Protein AF-A0A5B0M3D1-F1 (afdb_monomer_lite)

Structure (mmCIF, N/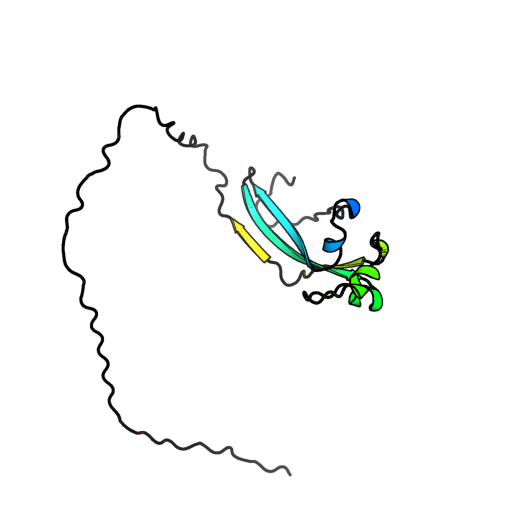CA/C/O backbone):
data_AF-A0A5B0M3D1-F1
#
_entry.id   AF-A0A5B0M3D1-F1
#
loop_
_atom_site.group_PDB
_atom_site.id
_atom_site.type_symbol
_atom_site.label_atom_id
_atom_site.label_alt_id
_atom_site.label_comp_id
_atom_site.label_asym_id
_atom_site.label_entity_id
_atom_site.label_seq_id
_atom_site.pdbx_PDB_ins_code
_atom_site.Cartn_x
_atom_site.Cartn_y
_atom_site.Cartn_z
_atom_site.occupancy
_atom_site.B_iso_or_equiv
_atom_site.auth_seq_id
_atom_site.auth_comp_id
_atom_site.auth_asym_id
_atom_site.auth_atom_id
_atom_site.pdbx_PDB_model_num
ATOM 1 N N . MET A 1 1 ? -17.789 -4.634 7.340 1.00 78.12 1 MET A N 1
ATOM 2 C CA . MET A 1 1 ? -18.117 -4.300 8.746 1.00 78.12 1 MET A CA 1
ATOM 3 C C . MET A 1 1 ? -18.141 -5.600 9.530 1.00 78.12 1 MET A C 1
ATOM 5 O O . MET A 1 1 ? -18.732 -6.548 9.032 1.00 78.12 1 MET A O 1
ATOM 9 N N . VAL A 1 2 ? -17.479 -5.670 10.686 1.00 81.88 2 VAL A N 1
ATOM 10 C CA . VAL A 1 2 ? -17.463 -6.872 11.539 1.00 81.88 2 VAL A CA 1
ATOM 11 C C . VAL A 1 2 ? -18.156 -6.514 12.851 1.00 81.88 2 VAL A C 1
ATOM 13 O O . VAL A 1 2 ? -17.705 -5.607 13.546 1.00 81.88 2 VAL A O 1
ATOM 16 N N . GLY A 1 3 ? -19.273 -7.166 13.166 1.00 80.94 3 GLY A N 1
ATOM 17 C CA . GLY A 1 3 ? -20.007 -6.922 14.406 1.00 80.94 3 GLY A CA 1
ATOM 18 C C . GLY A 1 3 ? -21.235 -7.827 14.549 1.00 80.94 3 GLY A C 1
ATOM 19 O O . GLY A 1 3 ? -21.822 -8.181 13.525 1.00 80.94 3 GLY A O 1
ATOM 20 N N . PRO A 1 4 ? -21.642 -8.183 15.785 1.00 82.62 4 PRO A N 1
ATOM 21 C CA . PRO A 1 4 ? -21.032 -7.845 17.083 1.00 82.62 4 PRO A CA 1
ATOM 22 C C . PRO A 1 4 ? -19.687 -8.556 17.322 1.00 82.62 4 PRO A C 1
ATOM 24 O O . PRO A 1 4 ? -19.487 -9.672 16.857 1.00 82.62 4 PRO A O 1
ATOM 27 N N . VAL A 1 5 ? -18.755 -7.899 18.022 1.00 85.50 5 VAL A N 1
ATOM 28 C CA . VAL A 1 5 ? -17.405 -8.435 18.286 1.00 85.50 5 VAL A CA 1
ATOM 29 C C . VAL A 1 5 ? -17.418 -9.241 19.596 1.00 85.50 5 VAL A C 1
ATOM 31 O O . VAL A 1 5 ? -17.635 -8.642 20.651 1.00 85.50 5 VAL A O 1
ATOM 34 N N . PRO A 1 6 ? -17.196 -10.570 19.568 1.00 88.00 6 PRO A N 1
ATOM 35 C CA . PRO A 1 6 ? -17.121 -11.392 20.775 1.00 88.00 6 PRO A CA 1
ATOM 36 C C . PRO A 1 6 ? -15.918 -11.012 21.639 1.00 88.00 6 PRO A C 1
ATOM 38 O O . PRO A 1 6 ? -14.845 -10.692 21.121 1.00 88.00 6 PRO A O 1
ATOM 41 N N . VAL A 1 7 ? -16.065 -11.122 22.960 1.00 90.25 7 VAL A N 1
ATOM 42 C CA . VAL A 1 7 ? -14.920 -11.025 23.874 1.00 90.25 7 VAL A CA 1
ATOM 43 C C . VAL A 1 7 ? -14.024 -12.248 23.677 1.00 90.25 7 VAL A C 1
ATOM 45 O O . VAL A 1 7 ? -14.505 -13.378 23.673 1.00 90.25 7 VAL A O 1
ATOM 48 N N . GLY A 1 8 ? -12.720 -12.019 23.540 1.00 93.56 8 GLY A N 1
ATOM 49 C CA . GLY A 1 8 ? -11.723 -13.070 23.358 1.00 93.56 8 GLY A CA 1
ATOM 50 C C . GLY A 1 8 ? -10.897 -12.882 22.090 1.00 93.56 8 GLY A C 1
ATOM 51 O O . GLY A 1 8 ? -10.780 -11.778 21.555 1.00 93.56 8 GLY A O 1
ATOM 52 N N . VAL A 1 9 ? -10.286 -13.973 21.630 1.00 92.88 9 VAL A N 1
ATOM 53 C CA . VAL A 1 9 ? -9.481 -13.993 20.405 1.00 92.88 9 VAL A CA 1
ATOM 54 C C . VAL A 1 9 ? -10.405 -14.214 19.214 1.00 92.88 9 VAL A C 1
ATOM 56 O O . VAL A 1 9 ? -11.122 -15.208 19.161 1.00 92.88 9 VAL A O 1
ATOM 59 N N . ASN A 1 10 ? -10.359 -13.298 18.251 1.00 91.31 10 ASN A N 1
ATOM 60 C CA . ASN A 1 10 ? -11.126 -13.382 17.014 1.00 91.31 10 ASN A CA 1
ATOM 61 C C . ASN A 1 10 ? -10.169 -13.488 15.822 1.00 91.31 10 ASN A C 1
ATOM 63 O O . ASN A 1 10 ? -9.130 -12.828 15.801 1.00 91.31 10 ASN A O 1
ATOM 67 N N . SER A 1 11 ? -10.536 -14.295 14.828 1.00 91.56 11 SER A N 1
ATOM 68 C CA . SER A 1 11 ? -9.808 -14.451 13.566 1.00 91.56 11 SER A CA 1
ATOM 69 C C . SER A 1 11 ? -10.801 -14.446 12.410 1.00 91.56 11 SER A C 1
ATOM 71 O O . SER A 1 11 ? -11.879 -15.031 12.519 1.00 91.56 11 SER A O 1
ATOM 73 N N . PHE A 1 12 ? -10.458 -13.764 11.321 1.00 91.00 12 PHE A N 1
ATOM 74 C CA . PHE A 1 12 ? -11.266 -13.706 10.108 1.00 91.00 12 PHE A CA 1
ATOM 75 C C . PHE A 1 12 ? -10.374 -13.475 8.888 1.00 91.00 12 PHE A C 1
ATOM 77 O O . PHE A 1 12 ? -9.289 -12.902 9.000 1.00 91.00 12 PHE A O 1
ATOM 84 N N . THR A 1 13 ? -10.860 -13.885 7.718 1.00 92.25 13 THR A N 1
ATOM 85 C CA . THR A 1 13 ? -10.237 -13.578 6.428 1.00 92.25 13 THR A CA 1
ATOM 86 C C . THR A 1 13 ? -10.848 -12.301 5.869 1.00 92.25 13 THR A C 1
ATOM 88 O O . THR A 1 13 ? -12.070 -12.150 5.846 1.00 92.25 13 THR A O 1
ATOM 91 N N . PHE A 1 14 ? -10.002 -11.378 5.422 1.00 92.38 14 PHE A N 1
ATOM 92 C CA . PHE A 1 14 ? -10.423 -10.164 4.734 1.00 92.38 14 PHE A CA 1
ATOM 93 C C . PHE A 1 14 ? -9.959 -10.222 3.282 1.00 92.38 14 PHE A C 1
ATOM 95 O O . PHE A 1 14 ? -8.761 -10.174 3.012 1.00 92.38 14 PHE A O 1
ATOM 102 N N . GLU A 1 15 ? -10.913 -10.328 2.362 1.00 93.69 15 GLU A N 1
ATOM 103 C CA . GLU A 1 15 ? -10.655 -10.309 0.925 1.00 93.69 15 GLU A CA 1
ATOM 104 C C . GLU A 1 15 ? -10.957 -8.916 0.373 1.00 93.69 15 GLU A C 1
ATOM 106 O O . GLU A 1 15 ? -12.034 -8.360 0.600 1.00 93.69 15 GLU A O 1
ATOM 111 N N . ALA A 1 16 ? -9.990 -8.343 -0.341 1.00 93.06 16 ALA A N 1
ATOM 112 C CA . ALA A 1 16 ? -10.106 -7.038 -0.973 1.00 93.06 16 ALA A CA 1
ATOM 113 C C . ALA A 1 16 ? -9.7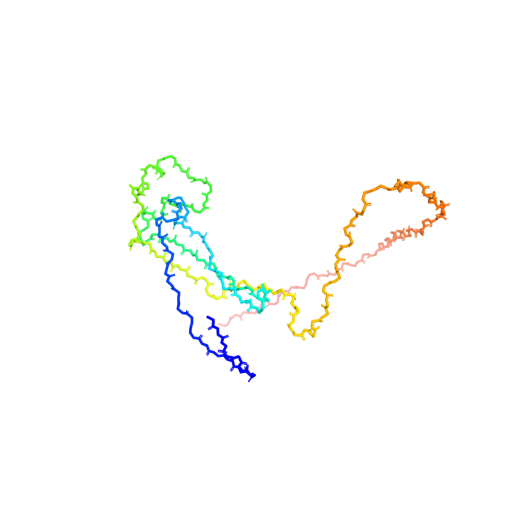52 -7.147 -2.458 1.00 93.06 16 ALA A C 1
ATOM 115 O O . ALA A 1 16 ? -8.834 -7.877 -2.837 1.00 93.06 16 ALA A O 1
ATOM 116 N N . ALA A 1 17 ? -10.477 -6.405 -3.295 1.00 94.00 17 ALA A N 1
ATOM 117 C CA . ALA A 1 17 ? -10.171 -6.312 -4.714 1.00 94.00 17 ALA A CA 1
ATOM 118 C C . ALA A 1 17 ? -8.833 -5.589 -4.939 1.00 94.00 17 ALA A C 1
ATOM 120 O O . ALA A 1 17 ? -8.434 -4.719 -4.162 1.00 94.00 17 ALA A O 1
ATOM 121 N N . ALA A 1 18 ? -8.148 -5.943 -6.026 1.00 91.75 18 ALA A N 1
ATOM 122 C CA . ALA A 1 18 ? -6.974 -5.206 -6.473 1.00 91.75 18 ALA A CA 1
ATOM 123 C C . ALA A 1 18 ? -7.352 -3.762 -6.868 1.00 91.75 18 ALA A C 1
ATOM 125 O O . ALA A 1 18 ? -8.479 -3.532 -7.312 1.00 91.75 18 ALA A O 1
ATOM 126 N N . PRO A 1 19 ? -6.422 -2.798 -6.740 1.00 91.94 19 PRO A N 1
ATOM 127 C CA . PRO A 1 19 ? -6.652 -1.448 -7.234 1.00 91.94 19 PRO A CA 1
ATOM 128 C C . PRO A 1 19 ? -6.799 -1.449 -8.760 1.00 91.94 19 PRO A C 1
ATOM 130 O O . PRO A 1 19 ? -6.208 -2.282 -9.452 1.00 91.94 19 PRO A O 1
ATOM 133 N N . ASP A 1 20 ? -7.573 -0.494 -9.267 1.00 92.44 20 ASP A N 1
ATOM 134 C CA . ASP A 1 20 ? -7.728 -0.257 -10.698 1.00 92.44 20 ASP A CA 1
ATOM 135 C C . ASP A 1 20 ? -6.462 0.424 -11.257 1.00 92.44 20 ASP A C 1
ATOM 137 O O . ASP A 1 20 ? -6.155 1.550 -10.851 1.00 92.44 20 ASP A O 1
ATOM 141 N N . PRO A 1 21 ? -5.717 -0.218 -12.178 1.00 89.19 21 PRO A N 1
ATOM 142 C CA . PRO A 1 21 ? -4.489 0.347 -12.731 1.00 89.19 21 PRO A CA 1
ATOM 143 C C . PRO A 1 21 ? -4.727 1.629 -13.536 1.00 89.19 21 PRO A C 1
ATOM 145 O O . PRO A 1 21 ? -3.811 2.436 -13.647 1.00 89.19 21 PRO A O 1
ATOM 148 N N . CYS A 1 22 ? -5.934 1.857 -14.065 1.00 89.56 22 CYS A N 1
ATOM 149 C CA . CYS A 1 22 ? -6.245 3.065 -14.835 1.00 89.56 22 CYS A CA 1
ATOM 150 C C . CYS A 1 22 ? -6.33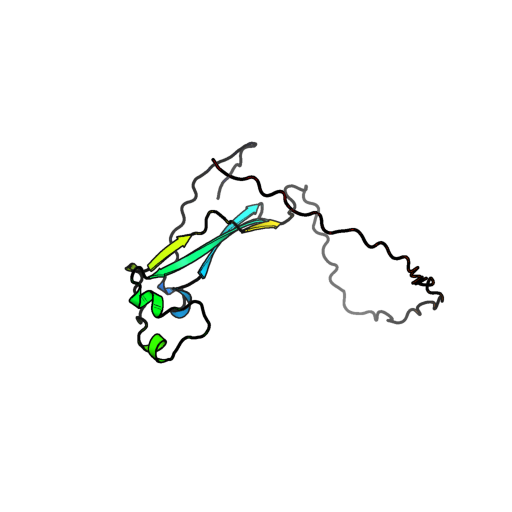6 4.330 -13.968 1.00 89.56 22 CYS A C 1
ATOM 152 O O . CYS A 1 22 ? -6.266 5.439 -14.495 1.00 89.56 22 CYS A O 1
ATOM 154 N N . GLN A 1 23 ? -6.494 4.178 -12.651 1.00 91.88 23 GLN A N 1
ATOM 155 C CA . GLN A 1 23 ? -6.539 5.293 -11.699 1.00 91.88 23 GLN A CA 1
ATOM 156 C C . GLN A 1 23 ? -5.159 5.630 -11.119 1.00 91.88 23 GLN A C 1
ATOM 158 O O . GLN A 1 23 ? -5.018 6.629 -10.414 1.00 91.88 23 GLN A O 1
ATOM 163 N N . ILE A 1 24 ? -4.147 4.806 -11.403 1.00 91.38 24 ILE A N 1
ATOM 164 C CA . ILE A 1 24 ? -2.780 4.990 -10.923 1.00 91.38 24 ILE A CA 1
ATOM 165 C C . ILE A 1 24 ? -1.991 5.743 -12.003 1.00 91.38 24 ILE A C 1
ATOM 167 O O . ILE A 1 24 ? -2.034 5.346 -13.169 1.00 91.38 24 ILE A O 1
ATOM 171 N N . PRO A 1 25 ? -1.253 6.812 -11.658 1.00 91.00 25 PRO A N 1
ATOM 172 C CA . PRO A 1 25 ? -0.364 7.470 -12.606 1.00 91.00 25 PRO A CA 1
ATOM 173 C C . PRO A 1 25 ? 0.646 6.485 -13.209 1.00 91.00 25 PRO A C 1
ATOM 175 O O . PRO A 1 25 ? 1.253 5.691 -12.494 1.00 91.00 25 PRO A O 1
ATOM 178 N N . THR A 1 26 ? 0.887 6.572 -14.519 1.00 86.50 26 THR A N 1
ATOM 179 C CA . THR A 1 26 ? 1.796 5.671 -15.255 1.00 86.50 26 THR A CA 1
ATOM 180 C C . THR A 1 26 ? 3.201 5.588 -14.645 1.00 86.50 26 THR A C 1
ATOM 182 O O . THR A 1 26 ? 3.836 4.537 -14.692 1.00 86.50 26 THR A O 1
ATOM 185 N N . ASN A 1 27 ? 3.684 6.677 -14.044 1.00 85.75 27 ASN A N 1
ATOM 186 C CA . ASN A 1 27 ? 4.995 6.714 -13.392 1.00 85.75 27 ASN A CA 1
ATOM 187 C C . ASN A 1 27 ? 5.028 6.010 -12.027 1.00 85.75 27 ASN A C 1
ATOM 189 O O . ASN A 1 27 ? 6.097 5.564 -11.628 1.00 85.75 27 ASN A O 1
ATOM 193 N N . ASP A 1 28 ? 3.883 5.871 -11.355 1.00 89.38 28 ASP A N 1
ATOM 194 C CA . ASP A 1 28 ? 3.780 5.324 -9.994 1.00 89.38 28 ASP A CA 1
ATOM 195 C C . ASP A 1 28 ? 3.343 3.851 -9.984 1.00 89.38 28 ASP A C 1
ATOM 197 O O . ASP A 1 28 ? 3.225 3.225 -8.930 1.00 89.38 28 ASP A O 1
ATOM 201 N N . ILE A 1 29 ? 3.066 3.283 -11.161 1.00 91.19 29 ILE A N 1
ATOM 202 C CA . ILE A 1 29 ? 2.563 1.912 -11.284 1.00 91.19 29 ILE A CA 1
ATOM 203 C C . ILE A 1 29 ? 3.640 0.855 -11.002 1.00 91.19 29 ILE A C 1
ATOM 205 O O . ILE A 1 29 ? 3.318 -0.261 -10.593 1.00 91.19 29 ILE A O 1
ATOM 209 N N . VAL A 1 30 ? 4.910 1.211 -11.215 1.00 92.81 30 VAL A N 1
ATOM 210 C CA . VAL A 1 30 ? 6.091 0.381 -10.954 1.00 92.81 30 VAL A CA 1
ATOM 211 C C . VAL A 1 30 ? 6.886 1.019 -9.825 1.00 92.81 30 VAL A C 1
ATOM 213 O O . VAL A 1 30 ? 7.088 2.230 -9.817 1.00 92.81 30 VAL A O 1
ATOM 216 N N . GLY A 1 31 ? 7.365 0.197 -8.899 1.00 92.31 31 GLY A N 1
ATOM 217 C CA . GLY A 1 31 ? 8.162 0.616 -7.755 1.00 92.31 31 GLY A CA 1
ATOM 218 C C . GLY A 1 31 ? 7.502 0.289 -6.420 1.00 92.31 31 GLY A C 1
ATOM 219 O O . GLY A 1 31 ? 6.614 -0.567 -6.308 1.00 92.31 31 GLY A O 1
ATOM 220 N N . VAL A 1 32 ? 7.975 0.969 -5.377 1.00 93.69 32 VAL A N 1
ATOM 221 C CA . VAL A 1 32 ? 7.582 0.698 -3.994 1.00 93.69 32 VAL A CA 1
ATOM 222 C C . VAL A 1 32 ? 6.341 1.497 -3.610 1.00 93.69 32 VAL A C 1
ATOM 224 O O . VAL A 1 32 ? 6.316 2.723 -3.644 1.00 93.69 32 VAL A O 1
ATOM 227 N N . THR A 1 33 ? 5.324 0.782 -3.150 1.00 94.06 33 THR A N 1
ATOM 228 C CA . THR A 1 33 ? 4.057 1.315 -2.642 1.00 94.06 33 THR A CA 1
ATOM 229 C C . THR A 1 33 ? 3.731 0.692 -1.279 1.00 94.06 33 THR A C 1
ATOM 231 O O . THR A 1 33 ? 4.529 -0.067 -0.716 1.00 94.06 33 THR A O 1
ATOM 234 N N . VAL A 1 34 ? 2.574 1.030 -0.698 1.00 95.44 34 VAL A N 1
ATOM 235 C CA . VAL A 1 34 ? 2.137 0.498 0.602 1.00 95.44 34 VAL A CA 1
ATOM 236 C C . VAL A 1 34 ? 0.681 0.039 0.586 1.00 95.44 34 VAL A C 1
ATOM 238 O O . VAL A 1 34 ? -0.189 0.718 0.047 1.00 95.44 34 VAL A O 1
ATOM 241 N N . ILE A 1 35 ? 0.403 -1.087 1.246 1.00 95.19 35 ILE A N 1
ATOM 242 C CA . ILE A 1 35 ? -0.956 -1.502 1.622 1.00 95.19 35 ILE A CA 1
ATOM 243 C C . ILE A 1 35 ? -1.184 -1.092 3.073 1.00 95.19 35 ILE A C 1
ATOM 245 O O . ILE A 1 35 ? -0.359 -1.393 3.935 1.00 95.19 35 ILE A O 1
ATOM 249 N N . LEU A 1 36 ? -2.310 -0.434 3.349 1.00 96.00 36 LEU A N 1
ATOM 250 C CA . LEU A 1 36 ? -2.693 0.012 4.686 1.00 96.00 36 LEU A CA 1
ATOM 251 C C . LEU A 1 36 ? -3.969 -0.702 5.134 1.00 96.00 36 LEU A C 1
ATOM 253 O O . LEU A 1 36 ? -5.031 -0.524 4.541 1.00 96.00 36 LEU A O 1
ATOM 257 N N . LEU A 1 37 ? -3.871 -1.480 6.210 1.00 95.69 37 LEU A N 1
ATOM 258 C CA . LEU A 1 37 ? -5.025 -2.010 6.923 1.00 95.69 37 LEU A CA 1
ATOM 259 C C . LEU A 1 37 ? -5.330 -1.082 8.089 1.00 95.69 37 LEU A C 1
ATOM 261 O O . LEU A 1 37 ? -4.551 -0.975 9.039 1.00 95.69 37 LEU A O 1
ATOM 265 N N . THR A 1 38 ? -6.481 -0.432 8.014 1.00 96.38 38 THR A N 1
ATOM 266 C CA . THR A 1 38 ? -6.955 0.490 9.040 1.00 96.38 38 THR A CA 1
ATOM 267 C C . THR A 1 38 ? -8.130 -0.134 9.771 1.00 96.38 38 THR A C 1
ATOM 269 O O . THR A 1 38 ? -9.102 -0.549 9.139 1.00 96.38 38 THR A O 1
ATOM 272 N N . ALA A 1 39 ? -8.066 -0.172 11.101 1.00 95.00 39 ALA A N 1
ATOM 273 C CA . ALA A 1 39 ? -9.207 -0.549 11.924 1.00 95.00 39 ALA A CA 1
ATOM 274 C C . ALA A 1 39 ? -9.692 0.649 12.745 1.00 95.00 39 ALA A C 1
ATOM 276 O O . ALA A 1 39 ? -8.915 1.374 13.377 1.00 95.00 39 ALA A O 1
ATOM 277 N N . SER A 1 40 ? -11.007 0.842 12.728 1.00 95.31 40 SER A N 1
ATOM 278 C CA . SER A 1 40 ? -11.689 1.927 13.417 1.00 95.31 40 SER A CA 1
ATOM 279 C C . SER A 1 40 ? -12.828 1.396 14.279 1.00 95.31 40 SER A C 1
ATOM 281 O O . SER A 1 40 ? -13.468 0.392 13.965 1.00 95.31 40 SER A O 1
ATOM 283 N N . TYR A 1 41 ? -13.068 2.083 15.391 1.00 94.31 41 TYR A N 1
ATOM 284 C CA . TYR A 1 41 ? -14.207 1.871 16.274 1.00 94.31 41 TYR A CA 1
ATOM 285 C C . TYR A 1 41 ? -14.947 3.199 16.419 1.00 94.31 41 TYR A C 1
ATOM 287 O O . TYR A 1 41 ? -14.322 4.218 16.709 1.00 94.31 41 TYR A O 1
ATOM 295 N N . LYS A 1 42 ? -16.263 3.218 16.167 1.00 91.56 42 LYS A N 1
ATOM 296 C CA . LYS A 1 42 ? -17.088 4.446 16.187 1.00 91.56 42 LYS A CA 1
ATOM 297 C C . LYS A 1 42 ? -16.454 5.614 15.406 1.00 91.56 42 LYS A C 1
ATOM 299 O O . LYS A 1 42 ? -16.339 6.726 15.913 1.00 91.56 42 LYS A O 1
ATOM 304 N N . ASN A 1 43 ? -16.006 5.343 14.177 1.00 92.81 43 ASN A N 1
ATOM 305 C CA . ASN A 1 43 ? -15.315 6.294 13.288 1.00 92.81 43 ASN A CA 1
ATOM 306 C C . ASN A 1 43 ? -13.981 6.851 13.824 1.00 92.81 43 ASN A C 1
ATOM 308 O O . ASN A 1 43 ? -13.430 7.782 13.242 1.00 92.81 43 ASN A O 1
ATOM 312 N N . LYS A 1 44 ? -13.429 6.283 14.903 1.00 94.94 44 LYS A N 1
ATOM 313 C CA . LYS A 1 44 ? -12.100 6.617 15.422 1.00 94.94 44 LYS A CA 1
ATOM 314 C C . LYS A 1 44 ? -11.136 5.481 15.100 1.00 94.94 44 LYS A C 1
ATOM 316 O O . LYS A 1 44 ? -11.316 4.350 15.545 1.00 94.94 44 LYS A O 1
ATOM 321 N N . GLU A 1 45 ? -10.132 5.774 14.286 1.00 96.56 45 GLU A N 1
ATOM 322 C CA . GLU A 1 45 ? -9.041 4.850 13.986 1.00 96.56 45 GLU A CA 1
ATOM 323 C C . GLU A 1 45 ? -8.227 4.570 15.252 1.00 96.56 45 GLU A C 1
ATOM 325 O O . GLU A 1 45 ? -7.807 5.505 15.929 1.00 96.56 45 GLU A O 1
ATOM 330 N N . PHE A 1 46 ? -8.004 3.294 15.572 1.00 96.81 46 PHE A N 1
ATOM 331 C CA . PHE A 1 46 ? -7.210 2.894 16.743 1.00 96.81 46 PHE A CA 1
ATOM 332 C C . PHE A 1 46 ? -5.943 2.122 16.368 1.00 96.81 46 PHE A C 1
ATOM 334 O O . PHE A 1 46 ? -4.987 2.084 17.148 1.00 96.81 46 PHE A O 1
ATOM 341 N N . VAL A 1 47 ? -5.893 1.529 15.173 1.00 97.75 47 VAL A N 1
ATOM 342 C CA . VAL A 1 47 ? -4.692 0.865 14.661 1.00 97.75 47 VAL A CA 1
ATOM 343 C C . VAL A 1 47 ? -4.614 0.944 13.140 1.00 97.75 47 VAL A C 1
ATOM 345 O O . VAL A 1 47 ? -5.617 0.790 12.439 1.00 97.75 47 VAL A O 1
ATOM 348 N N . ARG A 1 48 ? -3.385 1.131 12.659 1.00 98.06 48 ARG A N 1
ATOM 349 C CA . ARG A 1 48 ? -2.987 1.030 11.259 1.00 98.06 48 ARG A CA 1
ATOM 350 C C . ARG A 1 48 ? -1.850 0.036 11.129 1.00 98.06 48 ARG A C 1
ATOM 352 O O . ARG A 1 48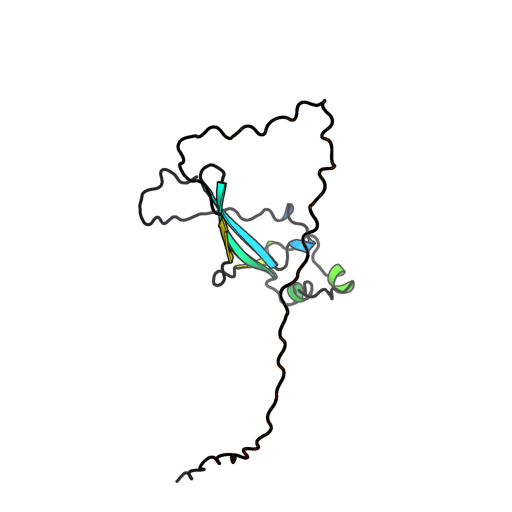 ? -0.874 0.117 11.879 1.00 98.06 48 ARG A O 1
ATOM 359 N N . VAL A 1 49 ? -1.959 -0.872 10.172 1.00 97.88 49 VAL A N 1
ATOM 360 C CA . VAL A 1 49 ? -0.894 -1.807 9.812 1.00 97.88 49 VAL A CA 1
ATOM 361 C C . VAL A 1 49 ? -0.540 -1.589 8.350 1.00 97.88 49 VAL A C 1
ATOM 363 O O . VAL A 1 49 ? -1.374 -1.782 7.472 1.00 97.88 49 VAL A O 1
ATOM 366 N N . GLY A 1 50 ? 0.687 -1.145 8.104 1.00 97.88 50 GLY A N 1
ATOM 367 C CA . GLY A 1 50 ? 1.228 -0.925 6.773 1.00 97.88 50 GLY A CA 1
ATOM 368 C C . GLY A 1 50 ? 2.164 -2.044 6.339 1.00 97.88 50 GLY A C 1
ATOM 369 O O . GLY A 1 50 ? 3.016 -2.477 7.117 1.00 97.88 50 GLY A O 1
ATOM 370 N N . TYR A 1 51 ? 2.048 -2.457 5.083 1.00 97.25 51 TYR A N 1
ATOM 371 C CA . TYR A 1 51 ? 2.972 -3.371 4.419 1.00 97.25 51 TYR A CA 1
ATOM 372 C C . TYR A 1 51 ? 3.569 -2.683 3.203 1.00 97.25 51 TYR A C 1
ATOM 374 O O . TYR A 1 51 ? 2.835 -2.085 2.420 1.00 97.25 51 TYR A O 1
ATOM 382 N N . TYR A 1 52 ? 4.884 -2.787 3.032 1.00 96.56 52 TYR A N 1
ATOM 383 C CA . TYR A 1 52 ? 5.517 -2.371 1.786 1.00 96.56 52 TYR A CA 1
ATOM 384 C C . TYR A 1 52 ? 5.215 -3.384 0.690 1.00 96.56 52 TYR A C 1
ATOM 386 O O . TYR A 1 52 ? 5.261 -4.594 0.924 1.00 96.56 52 TYR A O 1
ATOM 394 N N . VAL A 1 53 ? 4.927 -2.874 -0.499 1.00 95.88 53 VAL A N 1
ATOM 395 C CA . VAL A 1 53 ? 4.697 -3.667 -1.700 1.00 95.88 53 V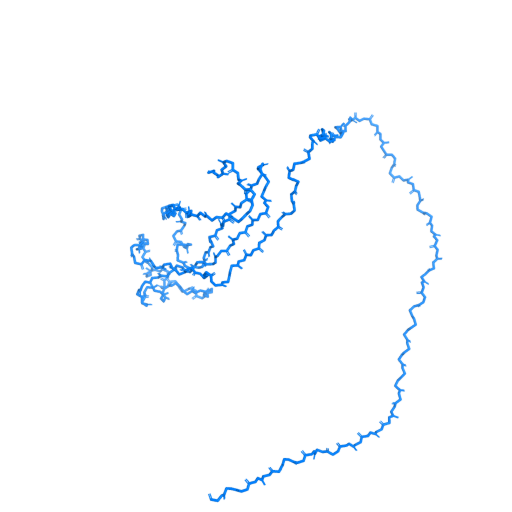AL A CA 1
ATOM 396 C C . VAL A 1 53 ? 5.630 -3.158 -2.774 1.00 95.88 53 VAL A C 1
ATOM 398 O O . VAL A 1 53 ? 5.557 -1.992 -3.145 1.00 95.88 53 VAL A O 1
ATOM 401 N N . ASN A 1 54 ? 6.503 -4.022 -3.270 1.00 95.19 54 ASN A N 1
ATOM 402 C CA . ASN A 1 54 ? 7.288 -3.717 -4.454 1.00 95.19 54 ASN A CA 1
ATOM 403 C C . ASN A 1 54 ? 6.564 -4.261 -5.684 1.00 95.19 54 ASN A C 1
ATOM 405 O O . ASN A 1 54 ? 6.216 -5.443 -5.698 1.00 95.19 54 ASN A O 1
ATOM 409 N N . THR A 1 55 ? 6.336 -3.423 -6.689 1.00 94.62 55 THR A N 1
ATOM 410 C CA . THR A 1 55 ? 5.755 -3.836 -7.971 1.00 94.62 55 THR A CA 1
ATOM 411 C C . THR A 1 55 ? 6.817 -3.711 -9.049 1.00 94.62 55 THR A C 1
ATOM 413 O O . THR A 1 55 ? 7.268 -2.609 -9.342 1.00 94.62 55 THR A O 1
ATOM 416 N N . GLU A 1 56 ? 7.214 -4.830 -9.644 1.00 94.25 56 GLU A N 1
ATOM 417 C CA . GLU A 1 56 ? 8.248 -4.881 -10.680 1.00 94.25 56 GLU A CA 1
ATOM 418 C C . GLU A 1 56 ? 7.791 -5.714 -11.876 1.00 94.25 56 GLU A C 1
ATOM 420 O O . GLU A 1 56 ? 6.891 -6.547 -11.764 1.00 94.25 56 GLU A O 1
ATOM 425 N N . TYR A 1 57 ? 8.424 -5.502 -13.028 1.00 95.12 57 TYR A N 1
ATOM 426 C CA . TYR A 1 57 ? 8.244 -6.391 -14.169 1.00 95.12 57 TYR A CA 1
ATOM 427 C C . TYR A 1 57 ? 8.923 -7.744 -13.924 1.00 95.12 57 TYR A C 1
ATOM 429 O O . TYR A 1 57 ? 9.990 -7.838 -13.295 1.00 95.12 57 TYR A O 1
ATOM 437 N N . ASP A 1 58 ? 8.299 -8.790 -14.456 1.00 93.81 58 ASP A N 1
ATOM 438 C CA . ASP A 1 58 ? 8.829 -10.152 -14.485 1.00 93.81 58 ASP A CA 1
ATOM 439 C C . ASP A 1 58 ? 10.132 -10.265 -15.299 1.00 93.81 58 ASP A C 1
ATOM 441 O O . ASP A 1 58 ? 11.024 -11.034 -14.939 1.00 93.81 58 ASP A O 1
ATOM 445 N N . THR A 1 59 ? 10.274 -9.456 -16.350 1.00 93.56 59 THR A N 1
ATOM 446 C CA . THR A 1 59 ? 11.445 -9.433 -17.232 1.00 93.56 59 THR A CA 1
ATOM 447 C C . THR A 1 59 ? 12.529 -8.458 -16.750 1.00 93.56 59 THR A C 1
ATOM 449 O O . THR A 1 59 ? 12.238 -7.305 -16.400 1.00 93.56 59 THR A O 1
ATOM 452 N N . PRO A 1 60 ? 13.810 -8.877 -16.743 1.00 91.50 60 PRO A N 1
ATOM 453 C CA . PRO A 1 60 ? 14.914 -8.037 -16.284 1.00 91.50 60 PRO A CA 1
ATOM 454 C C . PRO A 1 60 ? 15.142 -6.817 -17.186 1.00 91.50 60 PRO A C 1
ATOM 456 O O . PRO A 1 60 ? 15.539 -5.763 -16.688 1.00 91.50 60 PRO A O 1
ATOM 459 N N . GLU A 1 61 ? 14.856 -6.919 -18.486 1.00 90.75 61 GLU A N 1
ATOM 460 C CA . GLU A 1 61 ? 15.002 -5.819 -19.442 1.00 90.75 61 GLU A CA 1
ATOM 461 C C . GLU A 1 61 ? 14.037 -4.675 -19.130 1.00 90.75 61 GLU A C 1
ATOM 463 O O . GLU A 1 61 ? 14.453 -3.518 -19.102 1.00 90.75 61 GLU A O 1
ATOM 468 N N . LEU A 1 62 ? 12.763 -4.988 -18.856 1.00 90.94 62 LEU A N 1
ATOM 469 C CA . LEU A 1 62 ? 11.775 -3.980 -18.475 1.00 90.94 62 LEU A CA 1
ATOM 470 C C . LEU A 1 62 ? 12.060 -3.433 -17.084 1.00 90.94 62 LEU A C 1
ATOM 472 O O . LEU A 1 62 ? 11.980 -2.225 -16.886 1.00 90.94 62 LEU A O 1
ATOM 476 N N . ARG A 1 63 ? 12.457 -4.285 -16.134 1.00 90.75 63 ARG A N 1
ATOM 477 C CA . ARG A 1 63 ? 12.835 -3.849 -14.785 1.00 90.75 63 ARG A CA 1
ATOM 478 C C . ARG A 1 63 ? 13.973 -2.834 -14.803 1.00 90.75 63 ARG A C 1
ATOM 480 O O . ARG A 1 63 ? 13.904 -1.831 -14.100 1.00 90.75 63 ARG A O 1
ATOM 487 N N . ALA A 1 64 ? 14.980 -3.044 -15.650 1.00 90.00 64 ALA A N 1
ATOM 488 C CA . ALA A 1 64 ? 16.098 -2.118 -15.788 1.00 90.00 64 ALA A CA 1
ATOM 489 C C . ALA A 1 64 ? 15.664 -0.710 -16.238 1.00 90.00 64 ALA A C 1
ATOM 491 O O . ALA A 1 64 ? 16.378 0.243 -15.949 1.00 90.00 64 ALA A O 1
ATOM 492 N N . LEU A 1 65 ? 14.504 -0.550 -16.894 1.00 89.69 65 LEU A N 1
ATOM 493 C CA . LEU A 1 65 ? 13.961 0.755 -17.308 1.00 89.69 65 LEU A CA 1
ATOM 494 C C . LEU A 1 65 ? 13.348 1.566 -16.151 1.00 89.69 65 LEU A C 1
ATOM 496 O O . LEU A 1 65 ? 13.087 2.765 -16.318 1.00 89.69 65 LEU A O 1
ATOM 500 N N . TYR A 1 66 ? 13.129 0.941 -14.992 1.00 89.00 66 TYR A N 1
ATOM 501 C CA . TYR A 1 66 ? 12.550 1.544 -13.789 1.00 89.00 66 TYR A CA 1
ATOM 502 C C . TYR A 1 66 ? 13.518 1.389 -12.606 1.00 89.00 66 TYR A C 1
ATOM 504 O O . TYR A 1 66 ? 13.245 0.619 -11.689 1.00 89.00 66 TYR A O 1
ATOM 512 N N . PRO A 1 67 ? 14.681 2.068 -12.629 1.00 85.94 67 PRO A N 1
ATOM 513 C CA . PRO A 1 67 ? 15.588 2.043 -11.494 1.00 85.94 67 PRO A CA 1
ATOM 514 C C . PRO A 1 67 ? 14.960 2.781 -10.306 1.00 85.94 67 PRO A C 1
ATOM 516 O O . PRO A 1 67 ? 14.330 3.822 -10.479 1.00 85.94 67 PRO A O 1
ATOM 519 N N . ASP A 1 68 ? 15.204 2.277 -9.096 1.00 80.25 68 ASP A N 1
ATOM 520 C CA . ASP A 1 68 ? 14.781 2.930 -7.847 1.00 80.25 68 ASP A CA 1
ATOM 521 C C . ASP A 1 68 ? 15.558 4.231 -7.561 1.00 80.25 68 ASP A C 1
ATOM 523 O O . ASP A 1 68 ? 15.233 4.978 -6.640 1.00 80.25 68 ASP A O 1
ATOM 527 N N . THR A 1 69 ? 16.632 4.492 -8.310 1.00 78.00 69 THR A N 1
ATOM 528 C CA . THR A 1 69 ? 17.475 5.677 -8.152 1.00 78.00 69 THR A CA 1
ATOM 529 C C . THR A 1 69 ? 16.977 6.827 -9.025 1.00 78.00 69 THR A C 1
ATOM 531 O O . THR A 1 69 ? 16.423 6.625 -10.101 1.00 78.00 69 THR A O 1
ATOM 534 N N . GLU A 1 70 ? 17.251 8.064 -8.604 1.00 70.31 70 GLU A N 1
ATOM 535 C CA . GLU A 1 70 ? 16.888 9.281 -9.354 1.00 70.31 70 GLU A CA 1
ATOM 536 C C . GLU A 1 70 ? 17.592 9.404 -10.724 1.00 70.31 70 GLU A C 1
ATOM 538 O O . GLU A 1 70 ? 17.305 10.311 -11.503 1.00 70.31 70 GLU A O 1
ATOM 543 N N . LEU A 1 71 ? 18.506 8.485 -11.054 1.00 78.44 71 LEU A N 1
ATOM 544 C CA . LEU A 1 71 ? 19.226 8.438 -12.325 1.00 78.44 71 LEU A CA 1
ATOM 545 C C . LEU A 1 71 ? 18.388 7.736 -13.400 1.00 78.44 71 LEU A C 1
ATOM 547 O O . LEU A 1 71 ? 18.733 6.658 -13.885 1.00 78.44 71 LEU A O 1
ATOM 551 N N . VAL A 1 72 ? 17.283 8.363 -13.791 1.00 81.62 72 VAL A N 1
ATOM 552 C CA . VAL A 1 72 ? 16.509 7.946 -14.962 1.00 81.62 72 VAL A CA 1
ATOM 553 C C . VAL A 1 72 ? 16.993 8.740 -16.173 1.00 81.62 72 VAL A C 1
ATOM 555 O O . VAL A 1 72 ? 16.958 9.967 -16.174 1.00 81.62 72 VAL A O 1
ATOM 558 N N . THR A 1 73 ? 17.448 8.046 -17.216 1.00 87.12 73 THR A N 1
ATOM 559 C CA . THR A 1 73 ? 17.873 8.697 -18.465 1.00 87.12 73 THR A CA 1
ATOM 560 C C . THR A 1 73 ? 16.696 8.882 -19.425 1.00 87.12 73 THR A C 1
ATOM 562 O O . THR A 1 73 ? 15.762 8.074 -19.443 1.00 87.12 73 THR A O 1
ATOM 565 N N . ASP A 1 74 ? 16.761 9.904 -20.281 1.00 87.19 74 ASP A N 1
ATOM 566 C CA . ASP A 1 74 ? 15.738 10.169 -21.307 1.00 87.19 74 ASP A CA 1
ATOM 567 C C . ASP A 1 74 ? 15.520 8.972 -22.246 1.00 87.19 74 ASP A C 1
ATOM 569 O O . ASP A 1 74 ? 14.402 8.686 -22.681 1.00 87.19 74 ASP A O 1
ATOM 573 N N . GLU A 1 75 ? 16.583 8.219 -22.533 1.00 87.19 75 GLU A N 1
ATOM 574 C CA . GLU A 1 75 ? 16.500 7.007 -23.348 1.00 87.19 75 GLU A CA 1
ATOM 575 C C . GLU A 1 75 ? 15.687 5.903 -22.671 1.00 87.19 75 GLU A C 1
ATOM 577 O O . GLU A 1 75 ? 14.943 5.184 -23.341 1.00 87.19 75 GLU A O 1
ATOM 582 N N . MET A 1 76 ? 15.821 5.763 -21.350 1.00 86.94 76 MET A N 1
ATOM 583 C CA . MET A 1 76 ? 15.059 4.786 -20.577 1.00 86.94 76 MET A CA 1
ATOM 584 C C . MET A 1 76 ? 13.588 5.176 -20.534 1.00 86.94 76 MET A C 1
ATOM 586 O O . MET A 1 76 ? 12.750 4.320 -20.799 1.00 86.94 76 MET A O 1
ATOM 590 N N . LEU A 1 77 ? 13.277 6.458 -20.300 1.00 86.00 77 LEU A N 1
ATOM 591 C CA . LEU A 1 77 ? 11.905 6.977 -20.355 1.00 86.00 77 LEU A CA 1
ATOM 592 C C . LEU A 1 77 ? 11.246 6.682 -21.701 1.00 86.00 77 LEU A C 1
ATOM 594 O O . LEU A 1 77 ? 10.121 6.194 -21.737 1.00 86.00 77 LEU A O 1
ATOM 598 N N . LYS A 1 78 ? 11.968 6.898 -22.805 1.00 87.88 78 LYS A N 1
ATOM 599 C CA . LYS A 1 78 ? 11.458 6.638 -24.157 1.00 87.88 78 LYS A CA 1
ATOM 600 C C . LYS A 1 78 ? 11.214 5.152 -24.448 1.00 87.88 78 LYS A C 1
ATOM 602 O O . LYS A 1 78 ? 10.398 4.831 -25.307 1.00 87.88 78 LYS A O 1
ATOM 607 N N . LYS A 1 79 ? 11.937 4.249 -23.780 1.00 89.75 79 LYS A N 1
ATOM 608 C CA . LYS A 1 79 ? 11.797 2.791 -23.942 1.00 89.75 79 LYS A CA 1
ATOM 609 C C . LYS A 1 79 ? 10.728 2.179 -23.034 1.00 89.75 79 LYS A C 1
ATOM 611 O O . LYS A 1 79 ? 10.412 1.004 -23.210 1.00 89.75 79 LYS A O 1
ATOM 616 N N . ARG A 1 80 ? 10.190 2.931 -22.067 1.00 90.69 80 ARG A N 1
ATOM 617 C CA . ARG A 1 80 ? 9.131 2.436 -21.180 1.00 90.69 80 ARG A CA 1
ATOM 618 C C . ARG A 1 80 ? 7.856 2.145 -21.980 1.00 90.69 80 ARG A C 1
ATOM 620 O O . ARG A 1 80 ? 7.509 2.931 -22.860 1.00 90.69 80 ARG A O 1
ATOM 627 N N . PRO A 1 81 ? 7.145 1.048 -21.676 1.00 89.12 81 PRO A N 1
ATOM 628 C CA . PRO A 1 81 ? 5.836 0.799 -22.264 1.00 89.12 81 PRO A CA 1
ATOM 629 C C . PRO A 1 81 ? 4.829 1.894 -21.880 1.00 89.12 81 PRO A C 1
ATOM 631 O O . PRO A 1 81 ? 4.623 2.154 -20.694 1.00 89.12 81 PRO A O 1
ATOM 634 N N . ASP A 1 82 ? 4.188 2.493 -22.884 1.00 88.50 82 ASP A N 1
ATOM 635 C CA . ASP A 1 82 ? 3.053 3.409 -22.734 1.00 88.50 82 ASP A CA 1
ATOM 636 C C . ASP A 1 82 ? 1.923 2.966 -23.691 1.00 88.50 82 ASP A C 1
ATOM 638 O O . ASP A 1 82 ? 2.079 3.089 -24.911 1.00 88.50 82 ASP A O 1
ATOM 642 N N . PR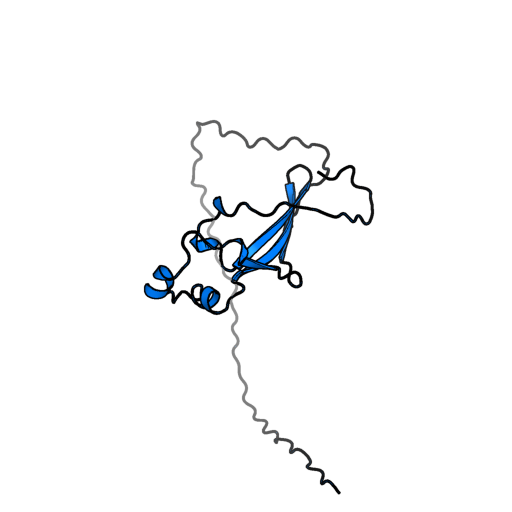O A 1 83 ? 0.818 2.374 -23.191 1.00 87.75 83 PRO A N 1
ATOM 643 C CA . PRO A 1 83 ? 0.473 2.195 -21.779 1.00 87.75 83 PRO A CA 1
ATOM 644 C C . PRO A 1 83 ? 1.272 1.068 -21.080 1.00 87.75 83 PRO A C 1
ATOM 646 O O . PRO A 1 83 ? 1.782 0.161 -21.745 1.00 87.75 83 PRO A O 1
ATOM 649 N N . PRO A 1 84 ? 1.348 1.072 -19.734 1.00 89.94 84 PRO A N 1
ATOM 650 C CA . PRO A 1 84 ? 2.008 0.022 -18.955 1.00 89.94 84 PRO A CA 1
ATOM 651 C C . PRO A 1 84 ? 1.474 -1.389 -19.220 1.00 89.94 84 PRO A C 1
ATOM 653 O O . PRO A 1 84 ? 0.266 -1.609 -19.341 1.00 89.94 84 PRO A O 1
ATOM 656 N N . LEU A 1 85 ? 2.370 -2.380 -19.219 1.00 92.44 85 LEU A N 1
ATOM 657 C CA . LEU A 1 85 ? 2.025 -3.789 -19.435 1.00 92.44 85 LEU A CA 1
ATOM 658 C C . LEU A 1 85 ? 1.579 -4.456 -18.123 1.00 92.44 85 LEU A C 1
ATOM 660 O O . LEU A 1 85 ? 2.307 -5.254 -17.537 1.00 92.44 85 LEU A O 1
ATOM 664 N N . ILE A 1 86 ? 0.358 -4.151 -17.673 1.00 91.81 86 ILE A N 1
ATOM 665 C CA . ILE A 1 86 ? -0.203 -4.634 -16.392 1.00 91.81 86 ILE A CA 1
ATOM 666 C C . ILE A 1 86 ? -0.047 -6.149 -16.153 1.00 91.81 86 ILE A C 1
ATOM 668 O O . ILE A 1 86 ? 0.316 -6.521 -15.037 1.00 91.81 86 ILE A O 1
ATOM 672 N N . PRO A 1 87 ? -0.277 -7.044 -17.139 1.00 93.06 87 PRO A N 1
ATOM 673 C CA . PRO A 1 87 ? -0.182 -8.489 -16.910 1.00 93.06 87 PRO A CA 1
ATOM 674 C C . PRO A 1 87 ? 1.228 -8.997 -16.575 1.00 93.06 87 PRO A C 1
ATOM 676 O O . PRO A 1 87 ? 1.351 -10.102 -16.061 1.00 93.06 87 PRO A O 1
ATOM 679 N N . GLN A 1 88 ? 2.272 -8.217 -16.876 1.00 93.81 88 GLN A N 1
ATOM 680 C CA . GLN A 1 88 ? 3.675 -8.564 -16.604 1.00 93.81 88 GLN A CA 1
ATOM 681 C C . GLN A 1 88 ? 4.172 -8.014 -15.257 1.00 93.81 88 GLN A C 1
ATOM 683 O O . GLN A 1 88 ? 5.331 -8.211 -14.892 1.00 93.81 88 GLN A O 1
ATOM 688 N N . LEU A 1 89 ? 3.314 -7.309 -14.511 1.00 93.50 89 LEU A N 1
ATOM 689 C CA . LEU A 1 89 ? 3.657 -6.769 -13.200 1.00 93.50 89 LEU A CA 1
ATOM 690 C C . LEU A 1 89 ? 3.480 -7.828 -12.112 1.00 93.50 89 LEU A C 1
ATOM 692 O O . LEU A 1 89 ? 2.400 -8.394 -11.925 1.00 93.50 89 LEU A O 1
ATOM 696 N N . VAL A 1 90 ? 4.534 -8.023 -11.329 1.00 94.56 90 VAL A N 1
ATOM 697 C CA . VAL A 1 90 ? 4.561 -8.904 -10.165 1.00 94.56 90 VAL A CA 1
ATOM 698 C C . VAL A 1 90 ? 4.681 -8.054 -8.909 1.00 94.56 90 VAL A C 1
ATOM 700 O O . VAL A 1 90 ? 5.510 -7.150 -8.818 1.00 94.56 90 VAL A O 1
ATOM 703 N N . ARG A 1 91 ? 3.833 -8.352 -7.922 1.00 94.44 91 ARG A N 1
ATOM 704 C CA . ARG A 1 91 ? 3.795 -7.645 -6.640 1.00 94.44 91 ARG A CA 1
ATOM 705 C C . ARG A 1 91 ? 4.417 -8.521 -5.569 1.00 94.44 91 ARG A C 1
ATOM 707 O O . ARG A 1 91 ? 3.944 -9.632 -5.335 1.00 94.44 91 ARG A O 1
ATOM 714 N N . ASN A 1 92 ? 5.417 -8.001 -4.877 1.00 94.81 92 ASN A N 1
ATOM 715 C CA . ASN A 1 92 ? 6.002 -8.642 -3.713 1.00 94.81 92 ASN A CA 1
ATOM 716 C C . ASN A 1 92 ? 5.642 -7.858 -2.449 1.00 94.81 92 ASN A C 1
ATOM 718 O O . ASN A 1 92 ? 6.036 -6.701 -2.294 1.00 94.81 92 ASN A O 1
ATOM 722 N N . VAL A 1 93 ? 4.892 -8.484 -1.543 1.00 95.88 93 VAL A N 1
ATOM 723 C CA . VAL A 1 93 ? 4.477 -7.872 -0.275 1.00 95.88 93 VAL A CA 1
ATOM 724 C C . VAL A 1 93 ? 5.474 -8.255 0.812 1.00 95.88 93 VAL A C 1
ATOM 726 O O . VAL A 1 93 ? 5.636 -9.433 1.127 1.00 95.88 93 VAL A O 1
ATOM 729 N N . LEU A 1 94 ? 6.106 -7.265 1.444 1.00 93.94 94 LEU A N 1
ATOM 730 C CA . LEU A 1 94 ? 7.032 -7.479 2.556 1.00 93.94 94 LEU A CA 1
ATOM 731 C C . LEU A 1 94 ? 6.262 -7.761 3.859 1.00 93.94 94 LEU A C 1
ATOM 733 O O . LEU A 1 94 ? 6.200 -6.933 4.771 1.00 93.94 94 LEU A O 1
ATOM 737 N N . ALA A 1 95 ? 5.654 -8.946 3.932 1.00 93.88 95 ALA A N 1
ATOM 738 C CA . ALA A 1 95 ? 4.786 -9.367 5.031 1.00 93.88 95 ALA A CA 1
ATOM 739 C C . ALA A 1 95 ? 5.523 -9.532 6.374 1.00 93.88 95 ALA A C 1
ATOM 741 O O . ALA A 1 95 ? 4.918 -9.377 7.432 1.00 93.88 95 ALA A O 1
ATOM 742 N N . GLU A 1 96 ? 6.830 -9.799 6.344 1.00 95.50 96 GLU A N 1
ATOM 743 C CA . GLU A 1 96 ? 7.655 -10.043 7.537 1.00 95.50 96 GLU A CA 1
ATOM 744 C C . GLU A 1 96 ? 7.935 -8.783 8.368 1.00 95.50 96 GLU A C 1
ATOM 746 O O . GLU A 1 96 ? 8.253 -8.876 9.553 1.00 95.50 96 GLU A O 1
ATOM 751 N N . LYS A 1 97 ? 7.841 -7.593 7.760 1.00 95.00 97 LYS A N 1
ATOM 752 C CA . LYS A 1 97 ? 8.171 -6.313 8.409 1.00 95.00 97 LYS A CA 1
ATOM 753 C C . LYS A 1 97 ? 6.977 -5.351 8.384 1.00 95.00 97 LYS A C 1
ATOM 755 O O . LYS A 1 97 ? 7.075 -4.284 7.769 1.00 95.00 97 LYS A O 1
ATOM 760 N N . PRO A 1 98 ? 5.858 -5.689 9.055 1.00 96.88 98 PRO A N 1
ATOM 761 C CA . PRO A 1 98 ? 4.717 -4.790 9.146 1.00 96.88 98 PRO A CA 1
ATOM 762 C C . PRO A 1 98 ? 5.082 -3.525 9.925 1.00 96.88 98 PRO A C 1
ATOM 764 O O . PRO A 1 98 ? 5.782 -3.562 10.942 1.00 96.88 98 PRO A O 1
ATOM 767 N N . ARG A 1 99 ? 4.556 -2.385 9.483 1.00 97.19 99 ARG A N 1
ATOM 768 C CA . ARG A 1 99 ? 4.630 -1.115 10.208 1.00 97.19 99 ARG A CA 1
ATOM 769 C C . ARG A 1 99 ? 3.327 -0.906 10.960 1.00 97.19 99 ARG A C 1
ATOM 771 O O . ARG A 1 99 ? 2.291 -0.684 10.348 1.00 97.19 99 ARG A O 1
ATOM 778 N N . VAL A 1 100 ? 3.375 -1.001 12.287 1.00 97.81 100 VAL A N 1
ATOM 779 C CA . VAL A 1 100 ? 2.187 -0.869 13.140 1.00 97.81 100 VAL A CA 1
ATOM 780 C C . VAL A 1 100 ? 2.184 0.496 13.815 1.00 97.81 100 VAL A C 1
ATOM 782 O O . VAL A 1 100 ? 3.110 0.830 14.554 1.00 97.81 100 VAL A O 1
ATOM 785 N N . THR A 1 101 ? 1.112 1.255 13.616 1.00 97.94 101 THR A N 1
ATOM 786 C CA . THR A 1 101 ? 0.853 2.521 14.308 1.00 97.94 101 THR A CA 1
ATOM 787 C C . THR A 1 101 ? -0.422 2.381 15.125 1.00 97.94 101 THR A C 1
ATOM 789 O O . THR A 1 101 ? -1.430 1.871 14.640 1.00 97.94 101 THR A O 1
ATOM 792 N N . ARG A 1 102 ? -0.376 2.804 16.390 1.00 97.56 102 ARG A N 1
ATOM 793 C CA . ARG A 1 102 ? -1.504 2.717 17.322 1.00 97.56 102 ARG A CA 1
ATOM 794 C C . ARG A 1 102 ? -1.931 4.117 17.724 1.00 97.56 102 ARG A C 1
ATOM 796 O O . ARG A 1 102 ? -1.086 4.940 18.068 1.00 97.56 102 ARG A O 1
ATOM 803 N N . PHE A 1 103 ? -3.234 4.348 17.729 1.00 96.94 103 PHE A N 1
ATOM 804 C CA . PHE A 1 103 ? -3.835 5.611 18.128 1.00 96.94 103 PHE A CA 1
ATOM 805 C C . PHE A 1 103 ? -4.667 5.381 19.383 1.00 96.94 103 PHE A C 1
ATOM 807 O O . PHE A 1 103 ? -5.442 4.427 19.472 1.00 96.94 103 PHE A O 1
ATOM 814 N N . LYS A 1 104 ? -4.495 6.247 20.381 1.00 95.19 104 LYS A N 1
ATOM 815 C CA . LYS A 1 104 ? -5.325 6.200 21.582 1.00 95.19 104 LYS A CA 1
ATOM 816 C C . LYS A 1 104 ? -6.705 6.752 21.235 1.00 95.19 104 LYS A C 1
ATOM 818 O O . LYS A 1 104 ? -6.810 7.896 20.805 1.00 95.19 104 LYS A O 1
ATOM 823 N N . ILE A 1 105 ? -7.745 5.957 21.467 1.00 95.50 105 ILE A N 1
ATOM 824 C CA . ILE A 1 105 ? -9.133 6.381 21.286 1.00 95.50 105 ILE A CA 1
ATOM 825 C C . ILE A 1 105 ? -9.934 6.213 22.571 1.00 95.50 105 ILE A C 1
ATOM 827 O O . ILE A 1 105 ? -9.604 5.411 23.446 1.00 95.50 105 ILE A O 1
ATOM 831 N N . THR A 1 106 ? -11.020 6.966 22.641 1.00 93.00 106 THR A N 1
ATOM 832 C CA . THR A 1 106 ? -12.104 6.723 23.583 1.00 93.00 106 THR A CA 1
ATOM 833 C C . THR A 1 106 ? -13.006 5.628 23.026 1.00 93.00 106 THR A C 1
ATOM 835 O O . THR A 1 106 ? -13.505 5.764 21.911 1.00 93.00 106 THR A O 1
ATOM 838 N N . TRP A 1 107 ? -13.231 4.571 23.806 1.00 89.50 107 TRP A N 1
ATOM 839 C CA . TRP A 1 107 ? -14.098 3.452 23.429 1.00 89.50 107 TRP A CA 1
ATOM 840 C C . TRP A 1 107 ? -15.565 3.767 23.747 1.00 89.50 107 TRP A C 1
ATOM 842 O O . TRP A 1 107 ? -16.294 4.306 22.914 1.00 89.50 107 TRP A O 1
ATOM 852 N N . ASP A 1 108 ? -15.975 3.494 24.983 1.00 85.69 108 ASP A N 1
ATOM 853 C CA . ASP A 1 108 ? -17.337 3.662 25.473 1.00 85.69 108 ASP A CA 1
ATOM 854 C C . ASP A 1 108 ? -17.308 4.523 26.740 1.00 85.69 108 ASP A C 1
ATOM 856 O O . ASP A 1 108 ? -17.394 4.023 27.858 1.00 85.69 108 ASP A O 1
ATOM 860 N N . LEU A 1 109 ? -17.134 5.838 26.576 1.00 72.94 109 LEU A N 1
ATOM 861 C CA . LEU A 1 109 ? -17.563 6.765 27.624 1.00 72.94 109 LEU A CA 1
ATOM 862 C C . LEU A 1 109 ? -19.094 6.867 27.548 1.00 72.94 109 LEU A C 1
ATOM 864 O O . LEU A 1 109 ? -19.627 6.935 26.433 1.00 72.94 109 LEU A O 1
ATOM 868 N N . PRO A 1 110 ? -19.818 6.920 28.683 1.00 60.00 110 PRO A N 1
ATOM 869 C CA . PRO A 1 110 ? -21.168 7.462 28.657 1.00 60.00 110 PRO A CA 1
ATOM 870 C C . PRO A 1 110 ? -21.050 8.863 28.060 1.00 60.00 110 PRO A C 1
ATOM 872 O O . PRO A 1 110 ? -20.130 9.594 28.421 1.00 60.00 110 PRO A O 1
ATOM 875 N N . SER A 1 111 ? -21.909 9.195 27.100 1.00 50.62 111 SER A N 1
ATOM 876 C CA . SER A 1 111 ? -21.925 10.485 26.415 1.00 50.62 111 SER A CA 1
ATOM 877 C C . SER A 1 111 ? -21.859 11.630 27.428 1.00 50.62 111 SER A C 1
ATOM 879 O O . SER A 1 111 ? -22.884 12.040 27.971 1.00 50.62 111 SER A O 1
ATOM 881 N N . GLN A 1 112 ? -20.662 12.142 27.705 1.00 55.06 112 GLN A N 1
ATOM 882 C CA . GLN A 1 112 ? -20.548 13.497 28.195 1.00 55.06 112 GLN A CA 1
ATOM 883 C C . GLN A 1 112 ? -20.721 14.387 26.969 1.00 55.06 112 GLN A C 1
ATOM 885 O O . GLN A 1 112 ? -20.070 14.117 25.954 1.00 55.06 112 GLN A O 1
ATOM 890 N N . PRO A 1 113 ? -21.626 15.379 27.022 1.00 53.78 113 PRO A N 1
ATOM 891 C CA . PRO A 1 113 ? -21.731 16.358 25.954 1.00 53.78 113 PRO A CA 1
ATOM 892 C C . PRO A 1 113 ? -20.336 16.939 25.727 1.00 53.78 113 PRO A C 1
ATOM 894 O O . PRO A 1 113 ? -19.657 17.304 26.691 1.00 53.78 113 PRO A O 1
ATOM 897 N N . GLU A 1 114 ? -19.881 16.940 24.472 1.00 61.41 114 GLU A N 1
ATOM 898 C CA . GLU A 1 114 ? -18.660 17.654 24.107 1.00 61.41 114 GLU A CA 1
ATOM 899 C C . GLU A 1 114 ? -18.781 19.073 24.676 1.00 61.41 114 GLU A C 1
ATOM 901 O O . GLU A 1 114 ? -19.829 19.697 24.486 1.00 61.41 114 GLU A O 1
ATOM 906 N N . PRO A 1 115 ? -17.787 19.583 25.425 1.00 49.66 115 PRO A N 1
ATOM 907 C CA . PRO A 1 115 ? -17.810 20.979 25.811 1.00 49.66 115 PRO A CA 1
ATOM 908 C C . PRO A 1 115 ? -17.806 21.788 24.515 1.00 49.66 115 PRO A C 1
ATOM 910 O O . PRO A 1 115 ? -16.813 21.791 23.785 1.00 49.66 115 PRO A O 1
ATOM 913 N N . GLU A 1 116 ? -18.946 22.414 24.213 1.00 47.47 116 GLU A N 1
ATOM 914 C CA . GLU A 1 116 ? -19.065 23.402 23.151 1.00 47.47 116 GLU A CA 1
ATOM 915 C C . GLU A 1 116 ? -17.906 24.381 23.326 1.00 47.47 116 GLU A C 1
ATOM 917 O O . GLU A 1 116 ? -17.759 25.015 24.376 1.00 47.47 116 GLU A O 1
ATOM 922 N N . GLN A 1 117 ? -17.031 24.463 22.322 1.00 52.84 117 GLN A N 1
ATOM 923 C CA . GLN A 1 117 ? -16.052 25.537 22.287 1.00 52.84 117 GLN A CA 1
ATOM 924 C C . GLN A 1 117 ? -16.839 26.848 22.371 1.00 52.84 117 GLN A C 1
ATOM 926 O O . GLN A 1 117 ? -17.769 27.029 21.579 1.00 52.84 117 GLN A O 1
ATOM 931 N N . PRO A 1 118 ? -16.531 27.750 23.319 1.00 42.47 118 PRO A N 1
ATOM 932 C CA . PRO A 1 118 ? -17.257 28.999 23.405 1.00 42.47 118 PRO A CA 1
ATOM 933 C C . PRO A 1 118 ? -17.017 29.768 22.108 1.00 42.47 118 PRO A C 1
ATOM 935 O O . PRO A 1 118 ? -15.899 30.188 21.812 1.00 42.47 118 PRO A O 1
ATOM 938 N N . VAL A 1 119 ? -18.086 29.930 21.327 1.00 48.28 119 VAL A N 1
ATOM 939 C CA . VAL A 1 119 ? -18.142 30.887 20.227 1.00 48.28 119 VAL A CA 1
ATOM 940 C C . VAL A 1 119 ? -17.821 32.245 20.838 1.00 48.28 119 VAL A C 1
ATOM 942 O O . VAL A 1 119 ? -18.590 32.767 21.649 1.00 48.28 119 VAL A O 1
ATOM 945 N N . ALA A 1 120 ? -16.648 32.782 20.501 1.00 43.69 120 ALA A N 1
ATOM 946 C CA . ALA A 1 120 ? -16.235 34.110 20.915 1.00 43.69 120 ALA A CA 1
ATOM 947 C C . ALA A 1 120 ? -17.294 35.109 20.435 1.00 43.69 120 ALA A C 1
ATOM 949 O O . ALA A 1 120 ? -17.465 35.319 19.234 1.00 43.69 120 ALA A O 1
ATOM 950 N N . LYS A 1 121 ? -18.040 35.697 21.375 1.00 42.94 121 LYS A N 1
ATOM 951 C CA . LYS A 1 121 ? -18.864 36.864 21.079 1.00 42.94 121 LYS A CA 1
ATOM 952 C C . LYS A 1 121 ? -17.919 38.030 20.836 1.00 42.94 121 LYS A C 1
ATOM 954 O O . LYS A 1 121 ? -17.133 38.401 21.702 1.00 42.94 121 LYS A O 1
ATOM 959 N N . GLU A 1 122 ? -17.981 38.545 19.622 1.00 45.47 122 GLU A N 1
ATOM 960 C CA . GLU A 1 122 ? -17.235 39.699 19.157 1.00 45.47 122 GLU A CA 1
ATOM 961 C C . GLU A 1 122 ? -17.663 40.936 19.963 1.00 45.47 122 GLU A C 1
ATOM 963 O O . GLU A 1 122 ? -18.848 41.272 20.001 1.00 45.47 122 GLU A O 1
ATOM 968 N N . GLY A 1 123 ? -16.702 41.592 20.622 1.00 51.03 123 GLY A N 1
ATOM 969 C CA . GLY A 1 123 ? -16.878 42.955 21.124 1.00 51.03 123 GLY A CA 1
ATOM 970 C C . GLY A 1 123 ? -16.615 43.205 22.608 1.00 51.03 123 GLY A C 1
ATOM 971 O O . GLY A 1 123 ? -17.493 43.753 23.251 1.00 51.03 123 GLY A O 1
ATOM 972 N N . GLU A 1 124 ? -15.411 42.919 23.119 1.00 39.94 124 GLU A N 1
ATOM 973 C CA . GLU A 1 124 ? -14.744 43.744 24.151 1.00 39.94 124 GLU A CA 1
ATOM 974 C C . GLU A 1 124 ? -13.209 43.630 23.991 1.00 39.94 124 GLU A C 1
ATOM 976 O O . GLU A 1 124 ? -12.703 42.530 23.746 1.00 39.94 124 GLU A O 1
ATOM 981 N N . PRO A 1 125 ? -12.433 44.731 24.074 1.00 42.91 125 PRO A N 1
ATOM 982 C CA . PRO A 1 125 ? -10.988 44.679 23.875 1.00 42.91 125 PRO A CA 1
ATOM 983 C C . PRO A 1 125 ? -10.289 44.049 25.087 1.00 42.91 125 PRO A C 1
ATOM 985 O O . PRO A 1 125 ? -10.246 44.622 26.176 1.00 42.91 125 PRO A O 1
ATOM 988 N N . VAL A 1 126 ? -9.684 42.880 24.880 1.00 41.66 126 VAL A N 1
ATOM 989 C CA . VAL A 1 126 ? -8.783 42.252 25.852 1.00 41.66 126 VAL A CA 1
ATOM 990 C C . VAL A 1 126 ? -7.500 43.086 25.927 1.00 41.66 126 VAL A C 1
ATOM 992 O O . VAL A 1 126 ? -6.711 43.127 24.984 1.00 41.66 126 VAL A O 1
ATOM 995 N N . SER A 1 127 ? -7.304 43.784 27.047 1.00 47.69 127 SER A N 1
ATOM 996 C CA . SER A 1 127 ? -6.075 44.525 27.351 1.00 47.69 127 SER A CA 1
ATOM 997 C C . SER A 1 127 ? -4.877 43.569 27.413 1.00 47.69 127 SER A C 1
ATOM 999 O O . SER A 1 127 ? -4.808 42.695 28.274 1.00 47.69 127 SER A O 1
ATOM 1001 N N . LEU A 1 128 ? -3.934 43.735 26.483 1.00 45.72 128 LEU A N 1
ATOM 1002 C CA . LEU A 1 128 ? -2.778 42.859 26.243 1.00 45.72 128 LEU A CA 1
ATOM 1003 C C . LEU A 1 128 ? -1.527 43.188 27.080 1.00 45.72 128 LEU A C 1
ATOM 1005 O O . LEU A 1 128 ? -0.432 42.755 26.738 1.00 45.72 128 LEU A O 1
ATOM 1009 N N . PHE A 1 129 ? -1.648 43.928 28.183 1.00 38.62 129 PHE A N 1
ATOM 1010 C CA . PHE A 1 129 ? -0.487 44.270 29.011 1.00 38.62 129 PHE A CA 1
ATOM 1011 C C . PHE A 1 129 ? -0.771 44.064 30.498 1.00 38.62 129 PHE A C 1
ATOM 1013 O O . PHE A 1 129 ? -1.229 44.967 31.194 1.00 38.62 129 PHE A O 1
ATOM 1020 N N . ALA A 1 130 ? -0.434 42.875 30.997 1.00 44.44 130 ALA A N 1
ATOM 1021 C CA . ALA A 1 130 ? -0.073 42.690 32.398 1.00 44.44 130 ALA A CA 1
ATOM 1022 C C . ALA A 1 130 ? 1.466 42.605 32.479 1.00 44.44 130 ALA A C 1
ATOM 1024 O O . ALA A 1 130 ? 2.055 41.801 31.752 1.00 44.44 130 ALA A O 1
ATOM 1025 N N . PRO A 1 131 ? 2.147 43.429 33.297 1.00 43.50 131 PRO A N 1
ATOM 1026 C CA . PRO A 1 131 ? 3.600 43.387 33.403 1.00 43.50 131 PRO A CA 1
ATOM 1027 C C . PRO A 1 131 ? 4.060 42.119 34.134 1.00 43.50 131 PRO A C 1
ATOM 1029 O O . PRO A 1 131 ? 3.582 41.796 35.221 1.00 43.50 131 PRO A O 1
ATOM 1032 N N . VAL A 1 132 ? 5.012 41.415 33.523 1.00 46.34 132 VAL A N 1
ATOM 1033 C CA . VAL A 1 132 ? 5.740 40.281 34.107 1.00 46.34 132 VAL A CA 1
ATOM 1034 C C . VAL A 1 132 ? 6.681 40.810 35.204 1.00 46.34 132 VAL A C 1
ATOM 1036 O O . VAL A 1 132 ? 7.483 41.697 34.906 1.00 46.34 132 VAL A O 1
ATOM 1039 N N . PRO A 1 133 ? 6.635 40.304 36.452 1.00 44.09 133 PRO A N 1
ATOM 1040 C CA . PRO A 1 133 ? 7.624 40.654 37.469 1.00 44.09 133 PRO A CA 1
ATOM 1041 C C . PRO A 1 133 ? 9.001 40.081 37.109 1.00 44.09 133 PRO A C 1
ATOM 1043 O O . PRO A 1 133 ? 9.141 38.890 36.831 1.00 44.09 133 PRO A O 1
ATOM 1046 N N . LEU A 1 134 ? 10.015 40.945 37.107 1.00 45.03 134 LEU A N 1
ATOM 1047 C CA . LEU A 1 134 ? 11.414 40.615 36.851 1.00 45.03 134 LEU A CA 1
ATOM 1048 C C . LEU A 1 134 ? 12.052 40.110 38.160 1.00 45.03 134 LEU A C 1
ATOM 1050 O O . LEU A 1 134 ? 12.529 40.918 38.948 1.00 45.03 134 LEU A O 1
ATOM 1054 N N . GLU A 1 135 ? 12.046 38.798 38.409 1.00 46.84 135 GLU A N 1
ATOM 1055 C CA . GLU A 1 135 ? 12.803 38.197 39.521 1.00 46.84 135 GLU A CA 1
ATOM 1056 C C . GLU A 1 135 ? 14.048 37.483 38.967 1.00 46.84 135 GLU A C 1
ATOM 1058 O O . GLU A 1 135 ? 13.984 36.531 38.185 1.00 46.84 135 GLU A O 1
ATOM 1063 N N . GLN A 1 136 ? 15.199 38.022 39.353 1.00 40.38 136 GLN A N 1
ATOM 1064 C CA . GLN A 1 136 ? 16.556 37.605 39.022 1.00 40.38 136 GLN A CA 1
ATOM 1065 C C . GLN A 1 136 ? 16.967 36.367 39.835 1.00 40.38 136 GLN A C 1
ATOM 1067 O O . GLN A 1 136 ? 16.857 36.391 41.054 1.00 40.38 136 GLN A O 1
ATOM 1072 N N . ALA A 1 137 ? 17.531 35.349 39.172 1.00 39.66 137 ALA A N 1
ATOM 1073 C CA . ALA A 1 137 ? 18.795 34.667 39.521 1.00 39.66 137 ALA A CA 1
ATOM 1074 C C . ALA A 1 137 ? 18.830 33.239 38.945 1.00 39.66 137 ALA A C 1
ATOM 1076 O O . ALA A 1 137 ? 18.122 32.338 39.388 1.00 39.66 137 ALA A O 1
ATOM 1077 N N . ALA A 1 138 ? 19.699 33.034 37.954 1.00 45.16 138 ALA A N 1
ATOM 1078 C CA . ALA A 1 138 ? 20.052 31.720 37.435 1.00 45.16 138 ALA A CA 1
ATOM 1079 C C . ALA A 1 138 ? 20.804 30.891 38.500 1.00 45.16 138 ALA A C 1
ATOM 1081 O O . ALA A 1 138 ? 21.641 31.451 39.214 1.00 45.16 138 ALA A O 1
ATOM 1082 N N . PRO A 1 139 ? 20.585 29.566 38.595 1.00 52.28 139 PRO A N 1
ATOM 1083 C CA . PRO A 1 139 ? 21.462 28.709 39.382 1.00 52.28 139 PRO A CA 1
ATOM 1084 C C . PRO A 1 139 ? 22.833 28.578 38.687 1.00 52.28 139 PRO A C 1
ATOM 1086 O O . PRO A 1 139 ? 22.884 28.449 37.459 1.00 52.28 139 PRO A O 1
ATOM 1089 N N . PRO A 1 140 ? 23.958 28.605 39.427 1.00 50.19 140 PRO A N 1
ATOM 1090 C CA . PRO A 1 140 ? 25.279 28.476 38.829 1.00 50.19 140 PRO A CA 1
ATOM 1091 C C . PRO A 1 140 ? 25.493 27.061 38.279 1.00 50.19 140 PRO A C 1
ATOM 1093 O O . PRO A 1 140 ? 25.374 26.062 38.988 1.00 50.19 140 PRO A O 1
ATOM 1096 N N . VAL A 1 141 ? 25.851 26.996 36.998 1.00 47.53 141 VAL A N 1
ATOM 1097 C CA . VAL A 1 141 ? 26.461 25.825 36.366 1.00 47.53 141 VAL A CA 1
ATOM 1098 C C . VAL A 1 141 ? 27.898 25.700 36.870 1.00 47.53 141 VAL A C 1
ATOM 1100 O O . VAL A 1 141 ? 28.787 26.435 36.448 1.00 47.53 141 VAL A O 1
ATOM 1103 N N . THR A 1 142 ? 28.142 24.779 37.799 1.00 35.28 142 THR A N 1
ATOM 1104 C CA . THR A 1 142 ? 29.506 24.442 38.217 1.00 35.28 142 THR A CA 1
ATOM 1105 C C . THR A 1 142 ? 30.066 23.383 37.272 1.00 35.28 142 THR A C 1
ATOM 1107 O O . THR A 1 142 ? 29.865 22.185 37.456 1.00 35.28 142 THR A O 1
ATOM 1110 N N . SER A 1 143 ? 30.777 23.832 36.242 1.00 35.44 143 SER A N 1
ATOM 1111 C CA . SER A 1 143 ? 31.701 23.018 35.456 1.00 35.44 143 SER A CA 1
ATOM 1112 C C . SER A 1 143 ? 32.988 22.847 36.261 1.00 35.44 143 SER A C 1
ATOM 1114 O O . SER A 1 143 ? 33.768 23.785 36.406 1.00 35.44 143 SER A O 1
ATOM 1116 N N . THR A 1 144 ? 33.238 21.650 36.787 1.00 34.56 144 THR A N 1
ATOM 1117 C CA . THR A 1 144 ? 34.560 21.288 37.317 1.00 34.56 144 THR A CA 1
ATOM 1118 C C . THR A 1 144 ? 35.194 20.274 36.376 1.00 34.56 144 THR A C 1
ATOM 1120 O O . THR A 1 144 ? 34.942 19.076 36.438 1.00 34.56 144 THR A O 1
ATOM 1123 N N . SER A 1 145 ? 35.994 20.805 35.453 1.00 35.03 145 SER A N 1
ATOM 1124 C CA . SER A 1 145 ? 37.029 20.071 34.737 1.00 35.03 145 SER A CA 1
ATOM 1125 C C . SER A 1 145 ? 38.250 20.004 35.647 1.00 35.03 145 SER A C 1
ATOM 1127 O O . SER A 1 145 ? 38.925 21.016 35.835 1.00 35.03 145 SER A O 1
ATOM 1129 N N . THR A 1 146 ? 38.569 18.819 36.160 1.00 37.28 146 THR A N 1
ATOM 1130 C CA . THR A 1 146 ? 39.889 18.562 36.742 1.00 37.28 146 THR A CA 1
ATOM 1131 C C . THR A 1 146 ? 40.343 17.157 36.373 1.00 37.28 146 THR A C 1
ATOM 1133 O O . THR A 1 146 ? 39.912 16.161 36.945 1.00 37.28 146 THR A O 1
ATOM 1136 N N . ASN A 1 147 ? 41.233 17.107 35.384 1.00 41.28 147 ASN A N 1
ATOM 1137 C CA . ASN A 1 147 ? 42.151 16.000 35.147 1.00 41.28 147 ASN A CA 1
ATOM 1138 C C . ASN A 1 147 ? 43.044 15.803 36.381 1.00 41.28 147 ASN A C 1
ATOM 1140 O O . ASN A 1 147 ? 43.561 16.788 36.916 1.00 41.28 147 ASN A O 1
ATOM 1144 N N . PRO A 1 148 ? 43.360 14.550 36.727 1.00 44.41 148 PRO A N 1
ATOM 1145 C CA . PRO A 1 148 ? 44.725 14.247 37.116 1.00 44.41 148 PRO A CA 1
ATOM 1146 C C . PRO A 1 148 ? 45.314 13.135 36.245 1.00 44.41 148 PRO A C 1
ATOM 1148 O O . PRO A 1 148 ? 44.802 12.025 36.138 1.00 44.41 148 PRO A O 1
ATOM 1151 N N . SER A 1 149 ? 46.450 13.477 35.644 1.00 34.84 149 SER A N 1
ATOM 1152 C CA . SER A 1 149 ? 47.413 12.555 35.058 1.00 34.84 149 SER A CA 1
ATOM 1153 C C . SER A 1 149 ? 47.851 11.508 36.088 1.00 34.84 149 SER A C 1
ATOM 1155 O O . SER A 1 149 ? 48.362 11.849 37.155 1.00 34.84 149 SER A O 1
ATOM 1157 N N . SER A 1 150 ? 47.703 10.229 35.752 1.00 39.50 150 SER A N 1
ATOM 1158 C CA . SER A 1 150 ? 48.627 9.184 36.190 1.00 39.50 150 SER A CA 1
ATOM 1159 C C . SER A 1 150 ? 48.630 8.049 35.178 1.00 39.50 150 SER A C 1
ATOM 1161 O O . SER A 1 150 ? 47.607 7.458 34.847 1.00 39.50 150 SER A O 1
ATOM 1163 N N . ALA A 1 151 ? 49.823 7.803 34.655 1.00 40.06 151 ALA A N 1
ATOM 1164 C CA . ALA A 1 151 ? 50.138 6.768 33.699 1.00 40.06 151 ALA A CA 1
ATOM 1165 C C . ALA A 1 151 ? 49.898 5.374 34.290 1.00 40.06 151 ALA A C 1
ATOM 1167 O O . ALA A 1 151 ? 50.433 5.054 35.350 1.00 40.06 151 ALA A O 1
ATOM 1168 N N . GLN A 1 152 ? 49.204 4.510 33.549 1.00 44.44 152 GLN A N 1
ATOM 1169 C CA . GLN A 1 152 ? 49.362 3.064 33.673 1.00 44.44 152 GLN A CA 1
ATOM 1170 C C . GLN A 1 152 ? 49.488 2.444 32.283 1.00 44.44 152 GLN A C 1
ATOM 1172 O O . GLN A 1 152 ? 48.539 2.304 31.519 1.00 44.44 152 GLN A O 1
ATOM 1177 N N . LYS A 1 153 ? 50.738 2.108 31.972 1.00 39.25 153 LYS A N 1
ATOM 1178 C CA . LYS A 1 153 ? 51.170 1.223 30.899 1.00 39.25 153 LYS A CA 1
ATOM 1179 C C . LYS A 1 153 ? 50.829 -0.204 31.336 1.00 39.25 153 LYS A C 1
ATOM 1181 O O . LYS A 1 153 ? 51.438 -0.694 32.282 1.00 39.25 153 LYS A O 1
ATOM 1186 N N . ILE A 1 154 ? 49.876 -0.851 30.670 1.00 42.59 154 ILE A N 1
ATOM 1187 C CA . ILE A 1 154 ? 49.599 -2.285 30.831 1.00 42.59 154 ILE A CA 1
ATOM 1188 C C . ILE A 1 154 ? 49.689 -2.938 29.448 1.00 42.59 154 ILE A C 1
ATOM 1190 O O . ILE A 1 154 ? 49.284 -2.377 28.434 1.00 42.59 154 ILE A O 1
ATOM 1194 N N . VAL A 1 155 ? 50.382 -4.068 29.451 1.00 52.00 155 VAL A N 1
ATOM 1195 C CA . VAL A 1 155 ? 51.012 -4.812 28.356 1.00 52.00 155 VAL A CA 1
ATOM 1196 C C . VAL A 1 155 ? 49.967 -5.486 27.449 1.00 52.00 155 VAL A C 1
ATOM 1198 O O . VAL A 1 155 ? 48.948 -5.934 27.968 1.00 52.00 155 VAL A O 1
ATOM 1201 N N . PRO A 1 156 ? 50.193 -5.610 26.124 1.00 42.91 156 PRO A N 1
ATOM 1202 C CA . PRO A 1 156 ? 49.339 -6.431 25.272 1.00 42.91 156 PRO A CA 1
ATOM 1203 C C . PRO A 1 156 ? 49.599 -7.920 25.542 1.00 42.91 156 PRO A C 1
ATOM 1205 O O . PRO A 1 156 ? 50.714 -8.412 25.367 1.00 42.91 156 PRO A O 1
ATOM 1208 N N . GLU A 1 157 ? 48.562 -8.625 25.987 1.00 44.66 157 GLU A N 1
ATOM 1209 C CA . GLU A 1 157 ? 48.563 -10.070 26.212 1.00 44.66 157 GLU A CA 1
ATOM 1210 C C . GLU A 1 157 ? 48.622 -10.804 24.862 1.00 44.66 157 GLU A C 1
ATOM 1212 O O . GLU A 1 157 ? 47.776 -10.620 23.985 1.00 44.66 157 GLU A O 1
ATOM 1217 N N . SER A 1 158 ? 49.680 -11.590 24.667 1.00 51.88 158 SER A N 1
ATOM 1218 C CA . SER A 1 158 ? 49.948 -12.368 23.459 1.00 51.88 158 SER A CA 1
ATOM 1219 C C . SER A 1 158 ? 49.130 -13.660 23.426 1.00 51.88 158 SER A C 1
ATOM 1221 O O . SER A 1 158 ? 49.137 -14.418 24.394 1.00 51.88 158 SER A O 1
ATOM 1223 N N . MET A 1 159 ? 48.506 -13.941 22.279 1.00 53.88 159 MET A N 1
ATOM 1224 C CA . MET A 1 159 ? 47.822 -15.203 21.978 1.00 53.88 159 MET A CA 1
ATOM 1225 C C . MET A 1 159 ? 48.777 -16.410 22.069 1.00 53.88 159 MET A C 1
ATOM 1227 O O . MET A 1 159 ? 49.875 -16.346 21.511 1.00 53.88 159 MET A O 1
ATOM 1231 N N . PRO A 1 160 ? 48.368 -17.538 22.678 1.00 62.12 160 PRO A N 1
ATOM 1232 C CA . PRO A 1 160 ? 49.118 -18.782 22.580 1.00 62.12 160 PRO A CA 1
ATOM 1233 C C . PRO A 1 160 ? 48.782 -19.530 21.280 1.00 62.12 160 PRO A C 1
ATOM 1235 O O . PRO A 1 160 ? 47.672 -20.022 21.079 1.00 62.12 160 PRO A O 1
ATOM 1238 N N . THR A 1 161 ? 49.780 -19.642 20.406 1.00 56.06 161 THR A N 1
ATOM 1239 C CA . THR A 1 161 ? 49.825 -20.587 19.284 1.00 56.06 161 THR A CA 1
ATOM 1240 C C . THR A 1 161 ? 49.962 -22.009 19.833 1.00 56.06 161 THR A C 1
ATOM 1242 O O . THR A 1 161 ? 50.911 -22.286 20.564 1.00 56.06 161 THR A O 1
ATOM 1245 N N . ASN A 1 162 ? 49.059 -22.922 19.468 1.00 54.16 162 ASN A N 1
ATOM 1246 C CA . ASN A 1 162 ? 49.211 -24.355 19.738 1.00 54.16 162 ASN A CA 1
ATOM 1247 C C . ASN A 1 162 ? 49.465 -25.099 18.411 1.00 54.16 162 ASN A C 1
ATOM 1249 O O . ASN A 1 162 ? 48.704 -24.878 17.463 1.00 54.16 162 ASN A O 1
ATOM 1253 N N . PRO A 1 163 ? 50.515 -25.935 18.300 1.00 61.69 163 PRO A N 1
ATOM 1254 C CA . PRO A 1 163 ? 50.825 -26.663 17.074 1.00 61.69 163 PRO A CA 1
ATOM 1255 C C . PRO A 1 163 ? 49.906 -27.876 16.869 1.00 61.69 163 PRO A C 1
ATOM 1257 O O . PRO A 1 163 ? 49.511 -28.550 17.819 1.00 61.69 163 PRO A O 1
ATOM 1260 N N . ALA A 1 164 ? 49.585 -28.152 15.605 1.00 62.25 164 ALA A N 1
ATOM 1261 C CA . ALA A 1 164 ? 48.911 -29.375 15.178 1.00 62.25 164 ALA A CA 1
ATOM 1262 C C . ALA A 1 164 ? 49.900 -30.560 15.127 1.00 62.25 164 ALA A C 1
ATOM 1264 O O . ALA A 1 164 ? 51.072 -30.337 14.808 1.00 62.25 164 ALA A O 1
ATOM 1265 N N . PRO A 1 165 ? 49.453 -31.795 15.413 1.00 69.75 165 PRO A N 1
ATOM 1266 C CA . PRO A 1 165 ? 50.139 -33.015 14.994 1.00 69.75 165 PRO A CA 1
ATOM 1267 C C . PRO A 1 165 ? 49.858 -33.371 13.526 1.00 69.75 165 PRO A C 1
ATOM 1269 O O . PRO A 1 165 ? 48.754 -33.048 13.028 1.00 69.75 165 PRO A O 1
#

Organism: NCBI:txid56615

Secondary structure (DSSP, 8-state):
---S--SS--------PPPPGGGS-TTTSSEEEEEEEEEEETTEEEEEEEEEEEEEESSHHHHHTS-SSS---HHHHHHS-SS--GGGEEEEE-TTS-EEEE---------PPP-------S-------PPPP----PPP--------------PPPPP------

Radius of gyration: 32.22 Å; chains: 1; bounding box: 73×78×64 Å

InterPro domains:
  IPR006818 Histone chaperone ASF1-like [PF04729] (1-108)
  IPR006818 Histone chaperone ASF1-like [PTHR12040] (1-136)
  IPR036747 Histone chaperone ASF1-like superfamily [G3DSA:2.60.40.1490] (1-109)
  IPR036747 Histone chaperone ASF1-like superfamily [SSF101546] (1-108)

Foldseek 3Di:
DDDDDDPDDDDDDDDDDDDDVVPDPQLRQAAKDKDWDWDDAPNHTFKIKIKIKGKAFPDPVQRVLNDPDPPHDPVSVVPHDVVHPVVRIDIDIPPVDIDMDGDDDDHDDPDDDDPPDPPDDPDDDDDPDDDDDDDDDDDDDDDDDDDDDDDDDDDDDDDDDDDDD

pLDDT: mean 76.23, std 21.99, range [34.56, 98.06]

Sequence (165 aa):
MVGPVPVGVNSFTFEAAAPDPCQIPTNDIVGVTVILLTASYKNKEFVRVGYYVNTEYDTPELRALYPDTELVTDEMLKKRPDPPLIPQLVRNVLAEKPRVTRFKITWDLPSQPEPEQPVAKEGEPVSLFAPVPLEQAAPPVTSTSTNPSSAQKIVPESMPTNPAP